Protein AF-A0AAF0VEV5-F1 (afdb_monomer_lite)

Foldseek 3Di:
DDKAKWKDAPNDTHGPVRQLVVQVVVVVVDDQVVDDVGDDSVVVSVVCPVVVVIDIDIPPPPDD

Sequence (64 aa):
MDAEILYVFGGQKHSYGDAIAALDAEAATLDPDRWEGGWNAHDYLIEAVNTGVIDLVFTGDDDS

Secondary structure (DSSP, 8-state):
-PPEEEEEETTEEE-HHHHHHHHHHHHHHS-GGGSTT---HHHHHHHHHHHTSSEEEEET----

pLDDT: mean 87.2, std 11.13, range [51.53, 95.38]

Radius of gyration: 13.48 Å; chains: 1; bounding box: 28×39×27 Å

Structure (mmCIF, N/CA/C/O backbone):
data_AF-A0AAF0VEV5-F1
#
_entry.id   AF-A0AAF0VEV5-F1
#
loop_
_atom_site.group_PDB
_atom_site.id
_atom_site.type_symbol
_atom_site.label_atom_id
_atom_site.label_alt_id
_atom_site.label_comp_id
_atom_site.label_asym_id
_atom_site.label_entity_id
_atom_site.label_seq_id
_atom_site.pdbx_PDB_ins_code
_atom_site.Cartn_x
_atom_site.Cartn_y
_atom_site.Cartn_z
_atom_site.occupancy
_atom_site.B_iso_or_equiv
_atom_site.auth_seq_id
_atom_site.auth_comp_id
_atom_site.auth_asym_id
_atom_site.auth_atom_id
_atom_site.pdbx_PDB_model_num
ATOM 1 N N . MET A 1 1 ? -4.488 24.946 6.512 1.00 52.91 1 MET A N 1
ATOM 2 C CA . MET A 1 1 ? -3.462 23.901 6.326 1.00 52.91 1 MET A CA 1
ATOM 3 C C . MET A 1 1 ? -3.947 23.052 5.174 1.00 52.91 1 MET A C 1
ATOM 5 O O . MET A 1 1 ? -5.139 22.775 5.148 1.00 52.91 1 MET A O 1
ATOM 9 N N . ASP A 1 2 ? -3.098 22.746 4.198 1.00 65.88 2 ASP A N 1
ATOM 10 C CA . ASP A 1 2 ? -3.473 21.847 3.106 1.00 65.88 2 ASP A CA 1
ATOM 11 C C . ASP A 1 2 ? -3.795 20.464 3.674 1.00 65.88 2 ASP A C 1
ATOM 13 O O . ASP A 1 2 ? -3.097 19.983 4.568 1.00 65.88 2 ASP A O 1
ATOM 17 N N . ALA A 1 3 ? -4.876 19.855 3.192 1.00 71.94 3 ALA A N 1
ATOM 18 C CA . ALA A 1 3 ? -5.217 18.499 3.578 1.00 71.94 3 ALA A CA 1
ATOM 19 C C . ALA A 1 3 ? -4.192 17.530 2.986 1.00 71.94 3 ALA A C 1
ATOM 21 O O . ALA A 1 3 ? -4.015 17.474 1.769 1.00 71.94 3 ALA A O 1
ATOM 22 N N . GLU A 1 4 ? -3.522 16.773 3.847 1.00 85.06 4 GLU A N 1
ATOM 23 C CA . GLU A 1 4 ? -2.584 15.729 3.441 1.00 85.06 4 GLU A CA 1
ATOM 24 C C . GLU A 1 4 ? -3.237 14.351 3.571 1.00 85.06 4 GLU A C 1
ATOM 26 O O . GLU A 1 4 ? -4.009 14.086 4.493 1.00 85.06 4 GLU A O 1
ATOM 31 N N . ILE A 1 5 ? -2.942 13.475 2.611 1.00 89.88 5 ILE A N 1
ATOM 32 C CA . ILE A 1 5 ? -3.399 12.089 2.613 1.00 89.88 5 ILE A CA 1
ATOM 33 C C . ILE A 1 5 ? -2.313 11.225 3.245 1.00 89.88 5 ILE A C 1
ATOM 35 O O . ILE A 1 5 ? -1.193 11.153 2.737 1.00 89.88 5 ILE A O 1
ATOM 39 N N . LEU A 1 6 ? -2.678 10.532 4.318 1.00 93.25 6 LEU A N 1
ATOM 40 C CA . LEU A 1 6 ? -1.844 9.547 4.987 1.00 93.25 6 LEU A CA 1
ATOM 41 C C . LEU A 1 6 ? -2.401 8.141 4.777 1.00 93.25 6 LEU A C 1
ATOM 43 O O . LEU A 1 6 ? -3.606 7.915 4.870 1.00 93.25 6 LEU A O 1
ATOM 47 N N . TYR A 1 7 ? -1.498 7.197 4.549 1.00 94.19 7 TYR A N 1
ATOM 48 C CA . TYR A 1 7 ? -1.783 5.776 4.382 1.00 94.19 7 TYR A CA 1
ATOM 49 C C . TYR A 1 7 ? -1.453 5.054 5.682 1.00 94.19 7 TYR A C 1
ATOM 51 O O . TYR A 1 7 ? -0.374 5.252 6.245 1.00 94.19 7 TYR A O 1
ATOM 59 N N . VAL A 1 8 ? -2.378 4.243 6.184 1.00 93.69 8 VAL A N 1
ATOM 60 C CA . VAL A 1 8 ? -2.245 3.591 7.487 1.00 93.69 8 VAL A CA 1
ATOM 61 C C . VAL A 1 8 ? -2.156 2.086 7.313 1.00 93.69 8 VAL A C 1
ATOM 63 O O . VAL A 1 8 ? -3.092 1.441 6.851 1.00 93.69 8 VAL A O 1
ATOM 66 N N . PHE A 1 9 ? -1.014 1.535 7.712 1.00 91.62 9 PHE A N 1
ATOM 67 C CA . PHE A 1 9 ? -0.744 0.101 7.744 1.00 91.62 9 PHE A CA 1
ATOM 68 C C . PHE A 1 9 ? 0.321 -0.193 8.800 1.00 91.62 9 PHE A C 1
ATOM 70 O O . PHE A 1 9 ? 1.030 0.704 9.254 1.00 91.62 9 PHE A O 1
ATOM 77 N N . GLY A 1 10 ? 0.359 -1.429 9.308 1.00 88.31 10 GLY A N 1
ATOM 78 C CA . GLY A 1 10 ? 1.266 -1.792 10.408 1.00 88.31 10 GLY A CA 1
ATOM 79 C C . GLY A 1 10 ? 1.062 -0.976 11.699 1.00 88.31 10 GLY A C 1
ATOM 80 O O . GLY A 1 10 ? 1.938 -0.952 12.559 1.00 88.31 10 GLY A O 1
ATOM 81 N N . GLY A 1 11 ? -0.078 -0.286 11.842 1.00 89.06 11 GLY A N 1
ATOM 82 C CA . GLY A 1 11 ? -0.361 0.621 12.959 1.00 89.06 11 GLY A CA 1
ATOM 83 C C . GLY A 1 11 ? 0.341 1.985 12.884 1.00 89.06 11 GLY A C 1
ATOM 84 O O . GLY A 1 11 ? 0.297 2.735 13.859 1.00 89.06 11 GLY A O 1
ATOM 85 N N . GLN A 1 12 ? 0.975 2.324 11.759 1.00 91.69 12 GLN A N 1
ATOM 86 C CA . GLN A 1 12 ? 1.671 3.594 11.548 1.00 91.69 12 GLN A CA 1
ATOM 87 C C . GLN A 1 12 ? 1.043 4.382 10.395 1.00 91.69 12 GLN A C 1
ATOM 89 O O . GLN A 1 12 ? 0.411 3.815 9.508 1.00 91.69 12 GLN A O 1
ATOM 94 N N . LYS A 1 13 ? 1.186 5.713 10.437 1.00 93.25 13 LYS A N 1
ATOM 95 C CA . LYS A 1 13 ? 0.743 6.608 9.363 1.00 93.25 13 LYS A CA 1
ATOM 96 C C . LYS A 1 13 ? 1.937 6.953 8.485 1.00 93.25 13 LYS A C 1
ATOM 98 O O . LYS A 1 13 ? 2.959 7.399 9.003 1.00 93.25 13 LYS A O 1
ATOM 103 N N . HIS A 1 14 ? 1.773 6.796 7.183 1.00 93.00 14 HIS A N 1
ATOM 104 C CA . HIS A 1 14 ? 2.805 7.030 6.188 1.00 93.00 14 HIS A CA 1
ATOM 105 C C . HIS A 1 14 ? 2.340 8.089 5.195 1.00 93.00 14 HIS A C 1
ATOM 107 O O . HIS A 1 14 ? 1.196 8.062 4.737 1.00 93.00 14 HIS A O 1
ATOM 113 N N . SER A 1 15 ? 3.239 9.005 4.833 1.00 93.88 15 SER A N 1
ATOM 114 C CA . SER A 1 15 ? 3.042 9.809 3.629 1.00 93.88 15 SER A CA 1
ATOM 115 C C . SER A 1 15 ? 3.035 8.886 2.405 1.00 93.88 15 SER A C 1
ATOM 117 O O . SER A 1 15 ? 3.512 7.753 2.473 1.00 93.88 15 SER A O 1
ATOM 119 N N . TYR A 1 16 ? 2.535 9.360 1.264 1.00 91.50 16 TYR A N 1
ATOM 120 C CA . TYR A 1 16 ? 2.571 8.573 0.027 1.00 91.50 16 TYR A CA 1
ATOM 121 C C . TYR A 1 16 ? 3.983 8.037 -0.289 1.00 91.50 16 TYR A C 1
ATOM 123 O O . TYR A 1 16 ? 4.146 6.858 -0.586 1.00 91.50 16 TYR A O 1
ATOM 131 N N . GLY A 1 17 ? 5.016 8.880 -0.175 1.00 94.12 17 GLY A N 1
ATOM 132 C CA . GLY A 1 17 ? 6.397 8.474 -0.454 1.00 94.12 17 GLY A CA 1
ATOM 133 C C . GLY A 1 17 ? 6.921 7.422 0.525 1.00 94.12 17 GLY A C 1
ATOM 134 O O . GLY A 1 17 ? 7.535 6.444 0.099 1.00 94.12 17 GLY A O 1
ATOM 135 N N . ASP A 1 18 ? 6.632 7.587 1.818 1.00 94.56 18 ASP A N 1
ATOM 136 C CA . ASP A 1 18 ? 7.025 6.617 2.847 1.00 94.56 18 ASP A CA 1
ATOM 137 C C . ASP A 1 18 ? 6.287 5.285 2.686 1.00 94.56 18 ASP A C 1
ATOM 139 O O . ASP A 1 18 ? 6.876 4.229 2.904 1.00 94.56 18 ASP A O 1
ATOM 143 N N . ALA A 1 19 ? 5.014 5.327 2.282 1.00 94.12 19 ALA A N 1
ATOM 144 C CA . ALA A 1 19 ? 4.215 4.135 2.033 1.00 94.12 19 ALA A CA 1
ATOM 145 C C . ALA A 1 19 ? 4.808 3.314 0.884 1.00 94.12 19 ALA A C 1
ATOM 147 O O . ALA A 1 19 ? 5.032 2.117 1.038 1.00 94.12 19 ALA A O 1
ATOM 148 N N . ILE A 1 20 ? 5.135 3.964 -0.236 1.00 95.38 20 ILE A N 1
ATOM 149 C CA . ILE A 1 20 ? 5.765 3.302 -1.382 1.00 95.38 20 ILE A CA 1
ATOM 150 C C . ILE A 1 20 ? 7.120 2.703 -0.996 1.00 95.38 20 ILE A C 1
ATOM 152 O O . ILE A 1 20 ? 7.363 1.533 -1.272 1.00 95.38 20 ILE A O 1
ATOM 156 N N . ALA A 1 21 ? 7.970 3.462 -0.299 1.00 94.94 21 ALA A N 1
ATOM 157 C CA . ALA A 1 21 ? 9.280 2.973 0.125 1.00 94.94 21 ALA A CA 1
ATOM 158 C C . ALA A 1 21 ? 9.185 1.770 1.079 1.00 94.94 21 ALA A C 1
ATOM 160 O O . ALA A 1 21 ? 9.974 0.832 0.967 1.00 94.94 21 ALA A O 1
ATOM 161 N N . ALA A 1 22 ? 8.224 1.783 2.008 1.00 93.44 22 ALA A N 1
ATOM 162 C CA . ALA A 1 22 ? 7.985 0.667 2.917 1.00 93.44 22 ALA A CA 1
ATOM 163 C C . ALA A 1 22 ? 7.492 -0.576 2.165 1.00 93.44 22 ALA A C 1
ATOM 165 O O . ALA A 1 22 ? 8.042 -1.656 2.357 1.00 93.44 22 ALA A O 1
ATOM 166 N N . LEU A 1 23 ? 6.523 -0.412 1.263 1.00 92.88 23 LEU A N 1
ATOM 167 C CA . LEU A 1 23 ? 5.989 -1.502 0.450 1.00 92.88 23 LEU A CA 1
ATOM 168 C C . LEU A 1 23 ? 7.053 -2.104 -0.476 1.00 92.88 23 LEU A C 1
ATOM 170 O O . LEU A 1 23 ? 7.156 -3.323 -0.569 1.00 92.88 23 LEU A O 1
ATOM 174 N N . ASP A 1 24 ? 7.884 -1.277 -1.116 1.00 93.88 24 ASP A N 1
ATOM 175 C CA . ASP A 1 24 ? 9.026 -1.744 -1.912 1.00 93.88 24 ASP A CA 1
ATOM 176 C C . ASP A 1 24 ? 10.037 -2.514 -1.056 1.00 93.88 24 ASP A C 1
ATOM 178 O O . ASP A 1 24 ? 10.542 -3.558 -1.475 1.00 93.88 24 ASP A O 1
ATOM 182 N N . ALA A 1 25 ? 10.328 -2.028 0.155 1.00 93.19 25 ALA A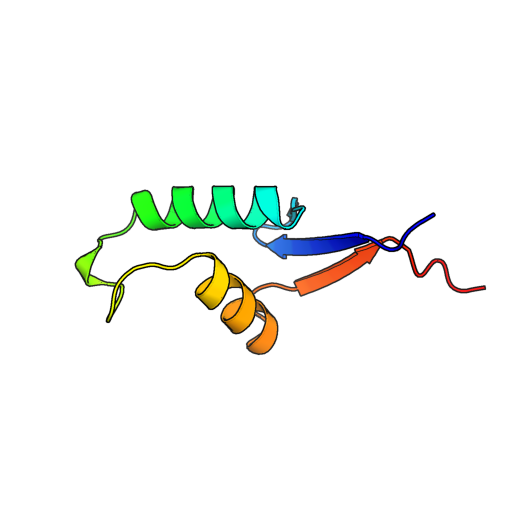 N 1
ATOM 183 C CA . ALA A 1 25 ? 11.223 -2.718 1.075 1.00 93.19 25 ALA A CA 1
ATOM 184 C C . ALA A 1 25 ? 10.656 -4.081 1.500 1.00 93.19 25 ALA A C 1
ATOM 186 O O . ALA A 1 25 ? 11.398 -5.061 1.512 1.00 93.19 25 ALA A O 1
ATOM 187 N N . GLU A 1 26 ? 9.358 -4.168 1.805 1.00 90.56 26 GLU A N 1
ATOM 188 C CA . GLU A 1 26 ? 8.691 -5.435 2.119 1.00 90.56 26 GLU A CA 1
ATOM 189 C C . GLU A 1 26 ? 8.688 -6.382 0.914 1.00 90.56 26 GLU A C 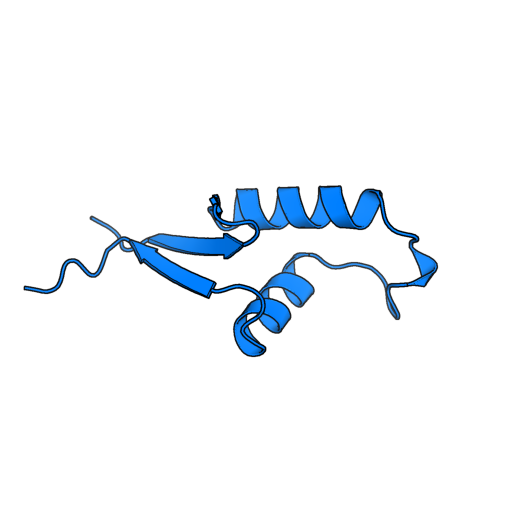1
ATOM 191 O O . GLU A 1 26 ? 9.086 -7.543 1.040 1.00 90.56 26 GLU A O 1
ATOM 196 N N . ALA A 1 27 ? 8.327 -5.892 -0.273 1.00 91.81 27 ALA A N 1
ATOM 197 C CA . ALA A 1 27 ? 8.309 -6.687 -1.495 1.00 91.81 27 ALA A CA 1
ATOM 198 C C . ALA A 1 27 ? 9.695 -7.212 -1.884 1.00 91.81 27 ALA A C 1
ATOM 200 O O . ALA A 1 27 ? 9.798 -8.339 -2.362 1.00 91.81 27 ALA A O 1
ATOM 201 N N . ALA A 1 28 ? 10.766 -6.459 -1.611 1.00 90.69 28 ALA A N 1
ATOM 202 C CA . ALA A 1 28 ? 12.143 -6.907 -1.821 1.00 90.69 28 ALA A CA 1
ATOM 203 C C . ALA A 1 28 ? 12.554 -8.078 -0.908 1.00 90.69 28 ALA A C 1
ATOM 205 O O . ALA A 1 28 ? 13.515 -8.785 -1.215 1.00 90.69 28 ALA A O 1
ATOM 206 N N . THR A 1 29 ? 11.849 -8.296 0.209 1.00 92.44 29 THR A N 1
ATOM 207 C CA . THR A 1 29 ? 12.045 -9.481 1.065 1.00 92.44 29 THR A CA 1
ATOM 208 C C . THR A 1 29 ? 11.234 -10.695 0.613 1.00 92.44 29 THR A C 1
ATOM 210 O O . THR A 1 29 ? 11.473 -11.808 1.087 1.00 92.44 29 THR A O 1
ATOM 213 N N . LEU A 1 30 ? 10.273 -10.488 -0.288 1.00 89.19 30 LEU A N 1
ATOM 214 C CA . LEU A 1 30 ? 9.403 -11.521 -0.827 1.00 89.19 30 LEU A CA 1
ATOM 215 C C . LEU A 1 3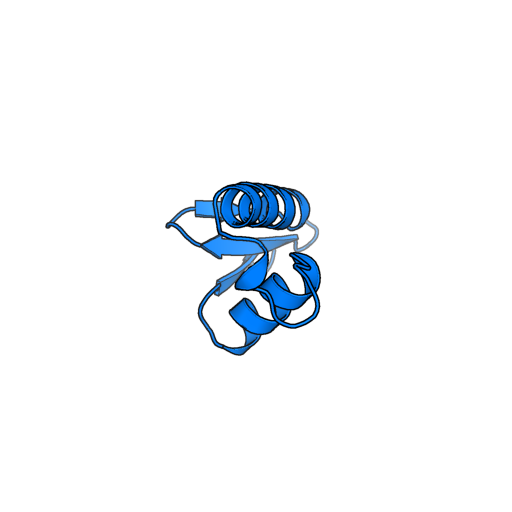0 ? 9.955 -12.068 -2.143 1.00 89.19 30 LEU A C 1
ATOM 217 O O . LEU A 1 30 ? 10.753 -11.442 -2.836 1.00 89.19 30 LEU A O 1
ATOM 221 N N . ASP A 1 31 ? 9.524 -13.281 -2.475 1.00 88.38 31 ASP A N 1
ATOM 222 C CA . ASP A 1 31 ? 9.952 -13.943 -3.699 1.00 88.38 31 ASP A CA 1
ATOM 223 C C . ASP A 1 31 ? 9.340 -13.230 -4.923 1.00 88.38 31 ASP A C 1
ATOM 225 O O . ASP A 1 31 ? 8.113 -13.082 -4.968 1.00 88.38 31 ASP A O 1
ATOM 229 N N . PRO A 1 32 ? 10.147 -12.762 -5.895 1.00 83.19 32 PRO A N 1
ATOM 230 C CA . PRO A 1 32 ? 9.652 -11.984 -7.025 1.00 83.19 32 PRO A CA 1
ATOM 231 C C . PRO A 1 32 ? 8.676 -12.766 -7.912 1.00 83.19 32 PRO A C 1
ATOM 233 O O . PRO A 1 32 ? 7.815 -12.150 -8.537 1.00 83.19 32 PRO A O 1
ATOM 236 N N . ASP A 1 33 ? 8.749 -14.102 -7.917 1.00 86.94 33 ASP A N 1
ATOM 237 C CA . ASP A 1 33 ? 7.824 -14.963 -8.665 1.00 86.94 33 ASP A CA 1
ATOM 238 C C . ASP A 1 33 ? 6.389 -14.934 -8.101 1.00 86.94 33 ASP A C 1
ATOM 240 O O . ASP A 1 33 ? 5.461 -15.439 -8.731 1.00 86.94 33 ASP A O 1
ATOM 244 N N . ARG A 1 34 ? 6.170 -14.331 -6.922 1.00 84.81 34 ARG A N 1
ATOM 245 C CA . ARG A 1 34 ? 4.825 -14.140 -6.348 1.00 84.81 34 ARG A CA 1
ATOM 246 C C . ARG A 1 34 ? 4.042 -13.007 -6.998 1.00 84.81 34 ARG A C 1
ATOM 248 O O . ARG A 1 34 ? 2.826 -12.954 -6.829 1.00 84.81 34 ARG A O 1
ATOM 255 N N . TRP A 1 35 ? 4.716 -12.105 -7.703 1.00 84.12 35 TRP A N 1
ATOM 256 C CA . TRP A 1 35 ? 4.085 -10.954 -8.333 1.00 84.12 35 TRP A CA 1
ATOM 257 C C . TRP A 1 35 ? 3.797 -11.283 -9.795 1.00 84.12 35 TRP A C 1
ATOM 259 O O . TRP A 1 35 ? 4.644 -11.097 -10.671 1.00 84.12 35 TRP A O 1
ATOM 269 N N . GLU A 1 36 ? 2.603 -11.808 -10.069 1.00 79.50 36 GLU A N 1
ATOM 270 C CA . GLU A 1 36 ? 2.164 -12.068 -11.442 1.00 79.50 36 GLU A CA 1
ATOM 271 C C . GLU A 1 36 ? 2.145 -10.755 -12.241 1.00 79.50 36 GLU A C 1
ATOM 273 O O . GLU A 1 36 ? 1.334 -9.870 -11.990 1.00 79.50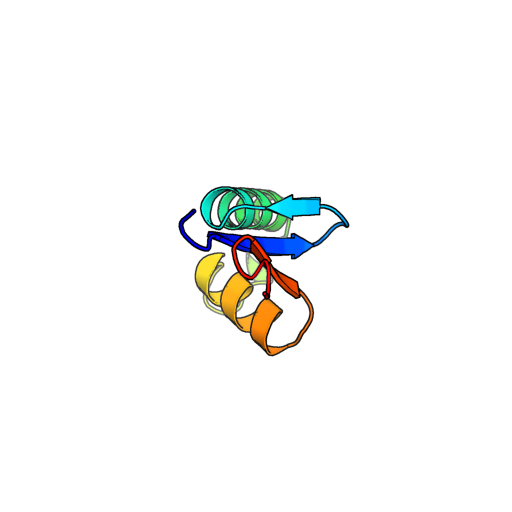 36 GLU A O 1
ATOM 278 N N . GLY A 1 37 ? 3.063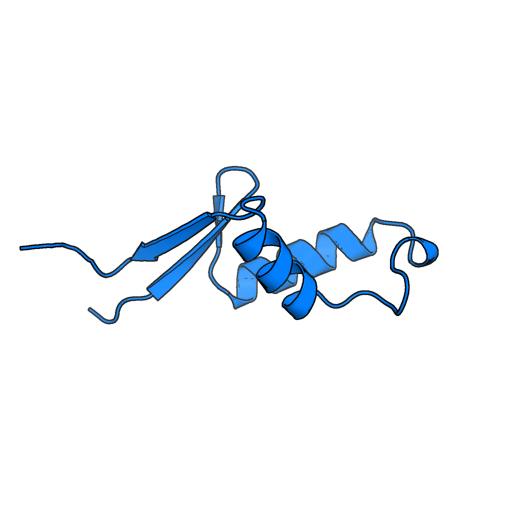 -10.614 -13.204 1.00 82.69 37 GLY A N 1
ATOM 279 C CA . GLY A 1 37 ? 3.225 -9.374 -13.977 1.00 82.69 37 GLY A CA 1
ATOM 280 C C . GLY A 1 37 ? 4.228 -8.369 -13.395 1.00 82.69 37 GLY A C 1
ATOM 281 O O . GLY A 1 37 ? 4.445 -7.322 -14.002 1.00 82.69 37 GLY A O 1
ATOM 282 N N . GLY A 1 38 ? 4.901 -8.717 -12.294 1.00 87.56 38 GLY A N 1
ATOM 283 C CA . GLY A 1 38 ? 5.905 -7.889 -11.630 1.00 87.56 38 GLY A CA 1
ATOM 284 C C . GLY A 1 38 ? 5.343 -7.058 -10.477 1.00 87.56 38 GLY A C 1
ATOM 285 O O . GLY A 1 38 ? 4.142 -6.835 -10.360 1.00 87.56 38 GLY A O 1
ATOM 286 N N . TRP A 1 39 ? 6.237 -6.612 -9.597 1.00 91.44 39 TRP A N 1
ATOM 287 C CA . TRP A 1 39 ? 5.881 -5.785 -8.448 1.00 91.44 39 TRP A CA 1
ATOM 288 C C . TRP A 1 39 ? 5.752 -4.306 -8.835 1.00 91.44 39 TRP A C 1
ATOM 290 O O . TRP A 1 39 ? 6.636 -3.749 -9.490 1.00 91.44 39 TRP A O 1
ATOM 300 N N . ASN A 1 40 ? 4.672 -3.663 -8.386 1.00 93.12 40 ASN A N 1
ATOM 301 C CA . ASN A 1 40 ? 4.465 -2.222 -8.480 1.00 93.12 40 ASN A CA 1
ATOM 302 C C . ASN A 1 40 ? 3.793 -1.720 -7.194 1.00 93.12 40 ASN A C 1
ATOM 304 O O . ASN A 1 40 ? 2.588 -1.888 -7.006 1.00 93.12 40 ASN A O 1
ATOM 308 N N . ALA A 1 41 ? 4.574 -1.070 -6.329 1.00 93.12 41 ALA A N 1
ATOM 309 C CA . ALA A 1 41 ? 4.091 -0.545 -5.055 1.00 93.12 41 ALA A CA 1
ATOM 310 C C . ALA A 1 41 ? 2.937 0.461 -5.205 1.00 93.12 41 ALA A C 1
ATOM 312 O O . ALA A 1 41 ? 2.095 0.550 -4.316 1.00 93.12 41 ALA A O 1
ATOM 313 N N . HIS A 1 42 ? 2.866 1.205 -6.316 1.00 93.38 42 HIS A N 1
ATOM 314 C CA . HIS A 1 42 ? 1.782 2.160 -6.553 1.00 93.38 42 HIS A CA 1
ATOM 315 C C . HIS A 1 42 ? 0.449 1.459 -6.812 1.00 93.38 42 HIS A C 1
ATOM 317 O O . HIS A 1 42 ? -0.552 1.803 -6.188 1.00 93.38 42 HIS A O 1
ATOM 323 N N . ASP A 1 43 ? 0.454 0.464 -7.703 1.00 93.38 43 ASP A N 1
ATOM 324 C CA . ASP A 1 43 ? -0.730 -0.347 -8.004 1.00 93.38 43 ASP A CA 1
ATOM 325 C C . ASP A 1 43 ? -1.200 -1.074 -6.743 1.00 93.38 43 ASP A C 1
ATOM 327 O O . ASP A 1 43 ? -2.355 -0.941 -6.339 1.00 93.38 43 ASP A O 1
ATOM 331 N N . TYR A 1 44 ? -0.262 -1.720 -6.041 1.00 92.50 44 TYR A N 1
ATOM 332 C CA . TYR A 1 44 ? -0.557 -2.402 -4.787 1.00 92.50 44 TYR A CA 1
ATOM 333 C C . TYR A 1 44 ? -1.165 -1.458 -3.745 1.00 92.50 44 TYR A C 1
ATOM 335 O O . TYR A 1 44 ? -2.145 -1.815 -3.101 1.00 92.50 44 TYR A O 1
ATOM 343 N N . LEU A 1 45 ? -0.626 -0.245 -3.578 1.00 93.38 45 LEU A N 1
ATOM 344 C CA . LEU A 1 45 ? -1.157 0.734 -2.627 1.00 93.38 45 LEU A CA 1
ATOM 345 C C . LEU A 1 45 ? -2.605 1.122 -2.966 1.00 93.38 45 LEU A C 1
ATOM 347 O O . LEU A 1 45 ? -3.445 1.183 -2.070 1.00 93.38 45 LEU A O 1
ATOM 351 N N . ILE A 1 46 ? -2.914 1.349 -4.246 1.00 93.12 46 ILE A N 1
ATOM 352 C CA . ILE A 1 46 ? -4.271 1.677 -4.708 1.00 93.12 46 ILE A CA 1
ATOM 353 C C . ILE A 1 46 ? -5.227 0.506 -4.463 1.00 93.12 46 ILE A C 1
ATOM 355 O O . ILE A 1 46 ? -6.326 0.700 -3.938 1.00 93.12 46 ILE A O 1
ATOM 359 N N . GLU A 1 47 ? -4.830 -0.713 -4.826 1.00 93.69 47 GLU A N 1
ATOM 360 C CA . GLU A 1 47 ? -5.641 -1.912 -4.607 1.00 93.69 47 GLU A CA 1
ATOM 361 C C . GLU A 1 47 ? -5.856 -2.192 -3.118 1.00 93.69 47 GLU A C 1
ATOM 363 O O . GLU A 1 47 ? -6.977 -2.472 -2.693 1.00 93.69 47 GLU A O 1
ATOM 368 N N . ALA A 1 48 ? -4.810 -2.064 -2.306 1.00 93.56 48 ALA A N 1
ATOM 369 C CA . ALA A 1 48 ? -4.865 -2.265 -0.866 1.00 93.56 48 ALA A CA 1
ATOM 370 C C . ALA A 1 48 ? -5.798 -1.252 -0.189 1.00 93.56 48 ALA A C 1
ATOM 372 O O . ALA A 1 48 ? -6.546 -1.611 0.717 1.00 93.56 48 ALA A O 1
ATOM 373 N N . VAL A 1 49 ? -5.827 -0.010 -0.669 1.00 93.88 49 VAL A N 1
ATOM 374 C CA . VAL A 1 49 ? -6.810 0.987 -0.233 1.00 93.88 49 VAL A CA 1
ATOM 375 C C . VAL A 1 49 ? -8.227 0.599 -0.657 1.00 93.88 49 VAL A C 1
ATOM 377 O O . VAL A 1 49 ? -9.139 0.584 0.168 1.00 93.88 49 VAL A O 1
ATOM 380 N N . ASN A 1 50 ? -8.430 0.236 -1.926 1.00 93.69 50 ASN A N 1
ATOM 381 C CA . ASN A 1 50 ? -9.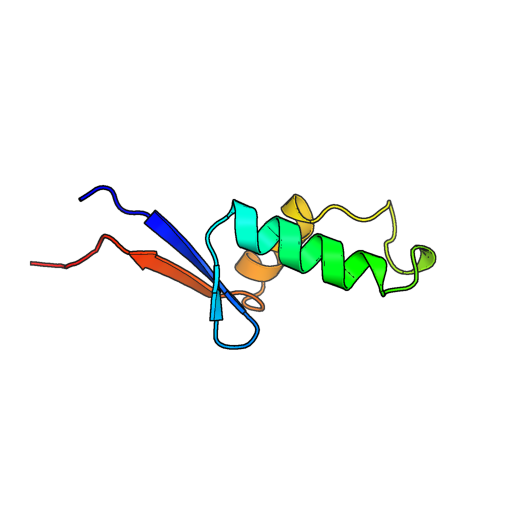754 -0.131 -2.443 1.00 93.69 50 ASN A CA 1
ATOM 382 C C . ASN A 1 50 ? -10.335 -1.387 -1.773 1.00 93.69 50 ASN A C 1
ATOM 384 O O . ASN A 1 50 ? -11.553 -1.531 -1.669 1.00 93.69 50 ASN A O 1
ATOM 388 N N . THR A 1 51 ? -9.472 -2.298 -1.328 1.00 94.38 51 THR A N 1
ATOM 389 C CA . THR A 1 51 ? -9.847 -3.539 -0.636 1.00 94.38 51 THR A CA 1
ATOM 390 C C . THR A 1 51 ? -9.920 -3.388 0.885 1.00 94.38 51 THR A C 1
ATOM 392 O O . THR A 1 51 ? -10.372 -4.315 1.556 1.00 94.38 51 THR A O 1
ATOM 395 N N . GLY A 1 52 ? -9.524 -2.234 1.437 1.00 92.62 52 GLY A N 1
ATOM 396 C CA . GLY A 1 52 ? -9.530 -1.964 2.878 1.00 92.62 52 GLY A CA 1
ATOM 397 C C . GLY A 1 52 ? -8.390 -2.629 3.657 1.00 92.62 52 GLY A C 1
ATOM 398 O O . GLY A 1 52 ? -8.487 -2.788 4.869 1.00 92.62 52 GLY A O 1
ATOM 399 N N . VAL A 1 53 ? -7.321 -3.049 2.975 1.00 93.56 53 VAL A N 1
ATOM 400 C CA . VAL A 1 53 ? -6.070 -3.516 3.599 1.00 93.56 53 VAL A CA 1
ATOM 401 C C . VAL A 1 53 ? -5.263 -2.338 4.153 1.00 93.56 53 VAL A C 1
ATOM 403 O O . VAL A 1 53 ? -4.611 -2.475 5.187 1.00 93.56 53 VAL A O 1
ATOM 406 N N . ILE A 1 54 ? -5.305 -1.192 3.469 1.00 94.44 54 ILE A N 1
ATOM 407 C CA . ILE A 1 54 ? -4.663 0.058 3.886 1.00 94.44 54 ILE A CA 1
ATOM 408 C C . ILE A 1 54 ? -5.746 1.119 4.066 1.00 94.44 54 ILE A C 1
ATOM 410 O O . ILE A 1 54 ? -6.524 1.377 3.150 1.00 94.44 54 ILE A O 1
ATOM 414 N N . ASP A 1 55 ? -5.773 1.764 5.228 1.00 93.88 55 ASP A N 1
ATOM 415 C CA . ASP A 1 55 ? -6.707 2.858 5.490 1.00 93.88 55 ASP A CA 1
ATOM 416 C C . ASP A 1 55 ? -6.146 4.199 4.992 1.00 93.88 55 ASP A C 1
ATOM 418 O O . ASP A 1 55 ? -4.946 4.472 5.084 1.00 93.88 55 ASP A O 1
ATOM 422 N N . LEU A 1 56 ? -7.035 5.069 4.509 1.00 91.31 56 LEU A N 1
ATOM 423 C CA . LEU A 1 56 ? -6.730 6.456 4.156 1.00 91.31 56 LEU A CA 1
ATOM 424 C C . LEU A 1 56 ? -7.181 7.396 5.275 1.00 91.31 56 LEU A C 1
ATOM 426 O O . LEU A 1 56 ? -8.339 7.375 5.691 1.00 91.31 56 LEU A O 1
ATOM 430 N N . VAL A 1 57 ? -6.284 8.272 5.721 1.00 90.00 57 VAL A N 1
ATOM 431 C CA . VAL A 1 57 ? -6.578 9.330 6.691 1.00 90.00 57 VAL A CA 1
ATOM 432 C C . VAL A 1 57 ? -6.249 10.681 6.077 1.00 90.00 57 VAL A C 1
ATOM 434 O O . VAL A 1 57 ? -5.123 10.918 5.654 1.00 90.00 57 VAL A O 1
ATOM 437 N N . PHE A 1 58 ? -7.219 11.589 6.083 1.00 86.75 58 PHE A N 1
ATOM 438 C CA . PHE A 1 58 ? -7.038 12.960 5.619 1.00 86.75 58 PHE A CA 1
ATOM 439 C C . PHE A 1 58 ? -6.674 13.847 6.812 1.00 86.75 58 PHE A C 1
ATOM 441 O O . PHE A 1 58 ? -7.499 14.096 7.689 1.00 86.75 58 PHE A O 1
ATOM 448 N N . THR A 1 59 ? -5.428 14.314 6.885 1.00 76.94 59 THR A N 1
ATOM 449 C CA . THR A 1 59 ? -5.008 15.299 7.887 1.00 76.94 59 THR A CA 1
ATOM 450 C C . THR A 1 59 ? -5.247 16.684 7.319 1.00 76.94 59 THR A C 1
ATOM 452 O O . THR A 1 59 ? -4.409 17.237 6.613 1.00 76.94 59 THR A O 1
ATOM 455 N N . GLY A 1 60 ? -6.437 17.212 7.563 1.00 66.81 60 GLY A N 1
ATOM 456 C CA . GLY A 1 60 ? -6.875 18.497 7.022 1.00 66.81 60 GLY A CA 1
ATOM 457 C C . GLY A 1 60 ? -8.374 18.718 7.117 1.00 66.81 60 GLY A C 1
ATOM 458 O O . GLY A 1 60 ? -8.809 19.856 7.003 1.00 66.81 60 GLY A O 1
ATOM 459 N N . ASP A 1 61 ? -9.136 17.661 7.388 1.00 57.22 61 ASP A N 1
ATOM 460 C CA . ASP A 1 61 ? -10.532 17.763 7.797 1.00 57.22 61 ASP A CA 1
ATOM 461 C C . ASP A 1 61 ? -10.588 17.885 9.331 1.00 57.22 61 ASP A C 1
ATOM 463 O O . ASP A 1 61 ? -10.976 16.974 10.058 1.00 57.22 61 ASP A O 1
ATOM 467 N N . ASP A 1 62 ? -10.062 19.003 9.838 1.00 54.41 62 ASP A N 1
ATOM 468 C CA . ASP A 1 62 ? -10.571 19.563 11.090 1.00 54.41 62 ASP A CA 1
ATOM 469 C C . ASP A 1 62 ? -11.893 20.239 10.701 1.00 54.41 62 ASP A C 1
ATOM 471 O O . ASP A 1 62 ? -11.919 21.378 10.235 1.00 54.41 62 ASP A O 1
ATOM 475 N N . ASP A 1 63 ? -12.973 19.457 10.732 1.00 61.03 63 ASP A N 1
ATOM 476 C CA . ASP A 1 63 ? -14.340 19.945 10.576 1.00 61.03 63 ASP A CA 1
ATOM 477 C C . ASP A 1 63 ? -14.665 20.873 11.754 1.00 61.03 63 ASP A C 1
ATOM 479 O O . ASP A 1 63 ? -14.765 20.407 12.892 1.00 61.03 63 ASP A O 1
ATOM 483 N N . SER A 1 64 ? -14.790 22.178 11.472 1.00 51.53 64 SER A N 1
ATOM 484 C CA . SER A 1 64 ? -15.849 23.100 11.949 1.00 51.53 64 SER A CA 1
ATOM 485 C C . SER A 1 64 ? -15.416 24.569 11.996 1.00 51.53 64 SER A C 1
ATOM 487 O O . SER A 1 64 ? -14.427 24.911 12.680 1.00 51.53 64 SER A O 1
#